Protein AF-A0A963M3K8-F1 (afdb_monomer)

Sequence (83 aa):
LSGPAISIRRAAQGLADRLGVPARFTGQEAATAWLIDCSRAFALFGQPQVSLDRMLDWTADWVRRGQPSLNKPTHFEARDGKY

Foldseek 3Di:
DDADDDDPVVLQCLLCVLQVHDRDDDDDDDPDDDYDPCVVVCVVPNHDPADSNNVSNVVSVCVVVVHDDPPDDPCRPDDPPDD

Secondary structure (DSSP, 8-state):
--SS---HHHHHHHHHHHHTS-----S---S-------HHHHHHH-S-SS-HHHHHHHHHHHHHTT---------TT--S---

Solvent-accessible surface area (backbone atoms only — not comparable to full-atom values): 5710 Å² total; per-residue (Å²): 105,82,58,80,94,74,58,66,67,60,54,47,42,56,35,19,64,65,64,76,45,86,68,84,86,80,89,76,87,70,98,71,80,86,76,44,91,40,66,69,55,34,73,75,72,45,73,84,89,72,51,70,70,57,54,37,52,52,52,36,51,43,56,74,69,68,52,91,73,87,85,66,88,80,72,80,85,69,83,83,85,80,130

pLDDT: mean 91.52, std 8.56, range [59.75, 98.69]

Radius of gyration: 14.97 Å; Cα contacts (8 Å, |Δi|>4): 40; chains: 1; bounding box: 32×31×35 Å

Structure (mmCIF, N/CA/C/O backbone):
data_AF-A0A963M3K8-F1
#
_entry.id   AF-A0A963M3K8-F1
#
loop_
_atom_site.group_PDB
_atom_site.id
_atom_site.type_symbol
_atom_site.label_atom_id
_atom_site.label_alt_id
_atom_site.label_comp_id
_atom_site.label_asym_id
_atom_site.label_entity_id
_atom_s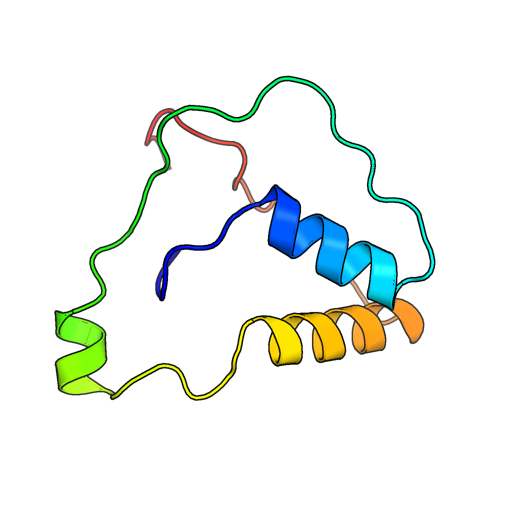ite.label_seq_id
_atom_site.pdbx_PDB_ins_code
_atom_site.Cartn_x
_atom_site.Cartn_y
_atom_site.Cartn_z
_atom_site.occupancy
_atom_site.B_iso_or_equiv
_atom_site.auth_seq_id
_atom_site.auth_comp_id
_atom_site.auth_asym_id
_atom_site.auth_atom_id
_atom_site.pdbx_PDB_model_num
ATOM 1 N N . LEU A 1 1 ? 6.461 5.992 -5.047 1.00 62.69 1 LEU A N 1
ATOM 2 C CA . LEU A 1 1 ? 6.034 4.611 -4.725 1.00 62.69 1 LEU A CA 1
ATOM 3 C C . LEU A 1 1 ? 6.598 3.684 -5.799 1.00 62.69 1 LEU A C 1
ATOM 5 O O . LEU A 1 1 ? 6.376 3.978 -6.967 1.00 62.69 1 LEU A O 1
ATOM 9 N N . SER A 1 2 ? 7.363 2.650 -5.443 1.00 82.94 2 SER A N 1
ATOM 10 C CA . SER A 1 2 ? 7.799 1.605 -6.383 1.00 82.94 2 SER A CA 1
ATOM 11 C C . SER A 1 2 ? 6.837 0.414 -6.329 1.00 82.94 2 SER A C 1
ATOM 13 O O . SER A 1 2 ? 6.238 0.146 -5.290 1.00 82.94 2 SER A O 1
ATOM 15 N N . GLY A 1 3 ? 6.671 -0.291 -7.447 1.00 89.12 3 GLY A N 1
ATOM 16 C CA . GLY A 1 3 ? 5.746 -1.413 -7.586 1.00 89.12 3 GLY A CA 1
ATOM 17 C C . GLY A 1 3 ? 4.572 -1.121 -8.530 1.00 89.12 3 GLY A C 1
ATOM 18 O O . GLY A 1 3 ? 4.597 -0.134 -9.267 1.00 89.12 3 GLY A O 1
ATOM 19 N N . PRO A 1 4 ? 3.550 -1.995 -8.543 1.00 90.00 4 PRO A N 1
ATOM 20 C CA . PRO A 1 4 ? 2.338 -1.798 -9.331 1.00 90.00 4 PRO A CA 1
ATOM 21 C C . PRO A 1 4 ? 1.598 -0.514 -8.939 1.00 90.00 4 PRO A C 1
ATOM 23 O O . PRO A 1 4 ? 1.672 -0.064 -7.795 1.00 90.00 4 PRO A O 1
ATOM 26 N N . ALA A 1 5 ? 0.831 0.052 -9.871 1.00 91.81 5 ALA A N 1
ATOM 27 C CA . ALA A 1 5 ? -0.046 1.178 -9.569 1.00 91.81 5 ALA A CA 1
ATOM 28 C C . ALA A 1 5 ? -1.146 0.759 -8.575 1.00 91.81 5 ALA A C 1
ATOM 30 O O . ALA A 1 5 ? -1.816 -0.258 -8.765 1.00 91.81 5 ALA A O 1
ATOM 31 N N . ILE A 1 6 ? -1.342 1.554 -7.519 1.00 92.12 6 ILE A N 1
ATOM 32 C CA . ILE A 1 6 ? -2.312 1.282 -6.449 1.00 92.12 6 ILE A CA 1
ATOM 33 C C . ILE A 1 6 ? -3.253 2.481 -6.293 1.00 92.12 6 ILE A C 1
ATOM 35 O O . ILE A 1 6 ? -2.810 3.622 -6.189 1.00 92.12 6 ILE A O 1
ATOM 39 N N . SER A 1 7 ? -4.561 2.213 -6.230 1.00 92.75 7 SER A N 1
ATOM 40 C CA . SER A 1 7 ? -5.569 3.216 -5.863 1.00 92.75 7 SER A CA 1
ATOM 41 C C . SER A 1 7 ? -5.544 3.473 -4.355 1.00 92.75 7 SER A C 1
ATOM 43 O O . SER A 1 7 ? -5.684 2.538 -3.561 1.00 92.75 7 SER A O 1
ATOM 45 N N . ILE A 1 8 ? -5.439 4.749 -3.964 1.00 92.44 8 ILE A N 1
ATOM 46 C CA . ILE A 1 8 ? -5.494 5.178 -2.557 1.00 92.44 8 ILE A CA 1
ATOM 47 C C . ILE A 1 8 ? -6.824 4.766 -1.925 1.00 92.44 8 ILE A C 1
ATOM 49 O O . ILE A 1 8 ? -6.824 4.175 -0.848 1.00 92.44 8 ILE A O 1
ATOM 53 N N . ARG A 1 9 ? -7.957 5.012 -2.600 1.00 94.88 9 ARG A N 1
ATOM 54 C CA . ARG A 1 9 ? -9.278 4.628 -2.084 1.00 94.88 9 ARG A CA 1
ATOM 55 C C . ARG A 1 9 ? -9.376 3.131 -1.850 1.00 94.88 9 ARG A C 1
ATOM 57 O O . ARG A 1 9 ? -9.829 2.726 -0.786 1.00 94.88 9 ARG A O 1
ATOM 64 N N . ARG A 1 10 ? -8.926 2.314 -2.808 1.00 95.50 10 ARG A N 1
ATOM 65 C CA . ARG A 1 10 ? -8.958 0.853 -2.661 1.00 95.50 10 ARG A CA 1
ATOM 66 C C . ARG A 1 10 ? -8.092 0.386 -1.491 1.00 95.50 10 ARG A C 1
ATOM 68 O O . ARG A 1 10 ? -8.544 -0.445 -0.713 1.00 95.50 10 ARG A O 1
ATOM 75 N N . ALA A 1 11 ? -6.876 0.914 -1.354 1.00 96.25 11 ALA A N 1
ATOM 76 C CA . ALA A 1 11 ? -5.983 0.549 -0.256 1.00 96.25 11 ALA A CA 1
ATOM 77 C C . ALA A 1 11 ? -6.549 0.975 1.110 1.00 96.25 11 ALA A C 1
ATOM 79 O O . ALA A 1 11 ? -6.578 0.173 2.041 1.00 96.25 11 ALA A O 1
ATOM 80 N N . ALA A 1 12 ? -7.054 2.207 1.214 1.00 96.44 12 ALA A N 1
ATOM 81 C CA . ALA A 1 12 ? -7.648 2.735 2.438 1.00 96.44 12 ALA A CA 1
ATOM 82 C C . ALA A 1 12 ? -8.920 1.974 2.836 1.00 96.44 12 ALA A C 1
ATOM 84 O O . ALA A 1 12 ? -9.062 1.613 4.000 1.00 96.44 12 ALA A O 1
ATOM 85 N N . GLN A 1 13 ? -9.805 1.672 1.880 1.00 97.81 13 GLN A N 1
ATOM 86 C CA . GLN A 1 13 ? -10.991 0.854 2.135 1.00 97.81 13 GLN A CA 1
ATOM 87 C C . GLN A 1 13 ? -10.595 -0.557 2.583 1.00 97.81 13 GLN A C 1
ATOM 89 O O . GL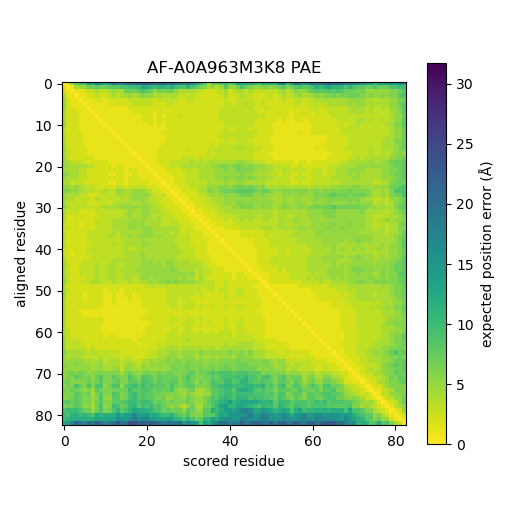N A 1 13 ? -11.067 -1.027 3.610 1.00 97.81 13 GLN A O 1
ATOM 94 N N . GLY A 1 14 ? -9.651 -1.194 1.882 1.00 98.31 14 GLY A N 1
ATOM 95 C CA . GLY A 1 14 ? -9.183 -2.532 2.237 1.00 98.31 14 GLY A CA 1
ATOM 96 C C . GLY A 1 14 ? -8.540 -2.608 3.626 1.00 98.31 14 GLY A C 1
ATOM 97 O O . GLY A 1 14 ? -8.679 -3.630 4.300 1.00 98.31 14 GLY A O 1
ATOM 98 N N . LEU A 1 15 ? -7.857 -1.548 4.074 1.00 98.31 15 LEU A N 1
ATOM 99 C CA . LEU A 1 15 ? -7.343 -1.454 5.443 1.00 98.31 15 LEU A CA 1
ATOM 100 C C . LEU A 1 15 ? -8.468 -1.230 6.460 1.00 98.31 15 LEU A C 1
ATOM 102 O O . LEU A 1 15 ? -8.477 -1.859 7.513 1.00 98.31 15 LEU A O 1
ATOM 106 N N . ALA A 1 16 ? -9.412 -0.347 6.146 1.00 98.19 16 ALA A N 1
ATOM 107 C CA . ALA A 1 16 ? -10.546 -0.010 6.998 1.00 98.19 16 ALA A CA 1
ATOM 108 C C . ALA A 1 16 ? -11.441 -1.231 7.272 1.00 98.19 16 ALA A C 1
ATOM 110 O O . ALA A 1 16 ? -11.740 -1.524 8.432 1.00 98.19 16 ALA A O 1
ATOM 111 N N . ASP A 1 17 ? -11.742 -2.016 6.234 1.00 98.25 17 ASP A N 1
ATOM 112 C CA . ASP A 1 17 ? -12.480 -3.278 6.339 1.00 98.25 17 ASP A CA 1
ATOM 113 C C . ASP A 1 17 ? -11.767 -4.248 7.292 1.00 98.25 17 ASP A C 1
ATOM 115 O O . ASP A 1 17 ? -12.3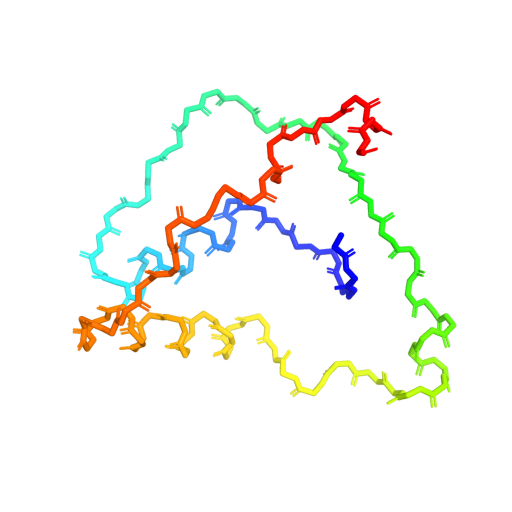70 -4.825 8.198 1.00 98.25 17 ASP A O 1
ATOM 119 N N . ARG A 1 18 ? -10.440 -4.362 7.154 1.00 98.38 18 ARG A N 1
ATOM 120 C CA . ARG A 1 18 ? -9.602 -5.171 8.047 1.00 98.38 18 ARG A CA 1
ATOM 121 C C . ARG A 1 18 ? -9.488 -4.607 9.448 1.00 98.38 18 ARG A C 1
ATOM 123 O O . ARG A 1 18 ? -9.116 -5.358 10.327 1.00 98.38 18 ARG A O 1
ATOM 130 N N . LEU A 1 19 ? -9.756 -3.333 9.691 1.00 98.00 19 LEU A N 1
ATOM 131 C CA . LEU A 1 19 ? -9.736 -2.748 11.032 1.00 98.00 19 LEU A CA 1
ATOM 132 C C . LEU A 1 19 ? -11.131 -2.706 11.669 1.00 98.00 19 LEU A C 1
ATOM 134 O O . LEU A 1 19 ? -11.234 -2.450 12.865 1.00 98.00 19 LEU A O 1
ATOM 138 N N . GLY A 1 20 ? -12.191 -3.011 10.912 1.00 97.75 20 GLY A N 1
ATOM 139 C CA . GLY A 1 20 ? -13.572 -2.919 11.385 1.00 97.75 20 GLY A CA 1
ATOM 140 C C . GLY A 1 20 ? -14.023 -1.476 11.626 1.00 97.75 20 GLY A C 1
ATOM 141 O O . GLY A 1 20 ? -14.893 -1.235 12.459 1.00 97.75 20 GLY A O 1
ATOM 142 N N . VAL A 1 21 ? -13.417 -0.512 10.927 1.00 97.00 21 VAL A N 1
ATOM 143 C CA . VAL A 1 21 ? -13.741 0.917 11.030 1.00 97.00 21 VAL A CA 1
ATOM 144 C C . VAL A 1 21 ? -14.087 1.467 9.649 1.00 97.00 21 VAL A C 1
ATOM 146 O O . VAL A 1 21 ? -13.544 0.989 8.659 1.00 97.00 21 VAL A O 1
ATOM 149 N N . PRO A 1 22 ? -14.973 2.468 9.528 1.00 96.69 22 PRO A N 1
ATOM 150 C CA . PRO A 1 22 ? -15.307 3.035 8.226 1.00 96.69 22 PRO A CA 1
ATOM 151 C C . PRO A 1 22 ? -14.180 3.934 7.698 1.00 96.69 22 PRO A C 1
ATOM 153 O O . PRO A 1 22 ? -13.732 4.851 8.391 1.00 96.69 22 PRO A O 1
ATOM 156 N N . ALA A 1 23 ? -13.777 3.735 6.440 1.00 96.75 23 ALA A N 1
ATOM 157 C CA . ALA A 1 23 ? -12.922 4.685 5.733 1.00 96.75 23 ALA A CA 1
ATOM 158 C C . ALA A 1 23 ? -13.701 5.978 5.443 1.00 96.75 23 ALA A C 1
ATOM 160 O O . ALA A 1 23 ? -14.804 5.945 4.894 1.00 96.75 23 ALA A O 1
ATOM 161 N N . ARG A 1 24 ? -13.124 7.132 5.789 1.00 96.06 24 ARG A N 1
ATOM 162 C CA . ARG A 1 24 ? -13.699 8.452 5.496 1.00 96.06 24 ARG A CA 1
ATOM 163 C C . ARG A 1 24 ? -12.788 9.188 4.528 1.00 96.06 24 ARG A C 1
ATOM 165 O O . ARG A 1 24 ? -11.607 9.366 4.807 1.00 96.06 24 ARG A O 1
ATOM 172 N N . PHE A 1 25 ? -13.352 9.625 3.410 1.00 94.56 25 PHE A N 1
ATOM 173 C CA . PHE A 1 25 ? -12.638 10.364 2.375 1.00 94.56 25 PHE A CA 1
ATOM 174 C C . PHE A 1 25 ? -13.201 11.776 2.275 1.00 94.56 25 PHE A C 1
ATOM 176 O O . PHE A 1 25 ? -14.415 11.967 2.341 1.00 94.56 25 PHE A O 1
ATOM 183 N N . THR A 1 26 ? -12.324 12.752 2.080 1.00 94.62 26 THR A N 1
ATOM 184 C CA . THR A 1 26 ? -12.680 14.143 1.790 1.00 94.62 26 THR A CA 1
ATOM 18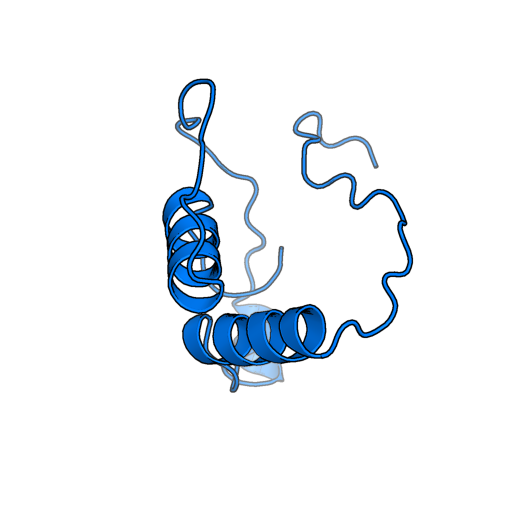5 C C . THR A 1 26 ? -12.031 14.568 0.473 1.00 94.62 26 THR A C 1
ATOM 187 O O . THR A 1 26 ? -11.004 14.021 0.072 1.00 94.62 26 THR A O 1
ATOM 190 N N . GLY A 1 27 ? -12.648 15.528 -0.222 1.00 91.19 27 GLY A N 1
ATOM 191 C CA . GLY A 1 27 ? -12.191 15.977 -1.540 1.00 91.19 27 GLY A CA 1
ATOM 192 C C . GLY A 1 27 ? -12.531 15.010 -2.680 1.00 91.19 27 GLY A C 1
ATOM 193 O O . GLY A 1 27 ? -13.387 14.133 -2.548 1.00 91.19 27 GLY A O 1
ATOM 194 N N . GLN A 1 28 ? -11.872 15.207 -3.823 1.00 91.19 28 GLN A N 1
ATOM 195 C CA . GLN A 1 28 ? -12.037 14.401 -5.035 1.00 91.19 28 GLN A CA 1
ATOM 196 C C . GLN A 1 28 ? -10.695 13.791 -5.441 1.00 91.19 28 GLN A C 1
ATOM 198 O O . GLN A 1 28 ? -9.643 14.406 -5.265 1.00 91.19 28 GLN A O 1
ATOM 203 N N . GLU A 1 29 ? -10.729 12.573 -5.980 1.00 91.62 29 GLU A N 1
ATOM 204 C CA . GLU A 1 29 ? -9.527 11.931 -6.509 1.00 91.62 29 GLU A CA 1
ATOM 205 C C . GLU A 1 29 ? -8.981 12.711 -7.704 1.00 91.62 29 GLU A C 1
ATOM 207 O O . GLU A 1 29 ? -9.723 13.102 -8.604 1.00 91.62 29 GLU A O 1
ATOM 212 N N . ALA A 1 30 ? -7.667 12.933 -7.715 1.00 90.69 30 ALA A N 1
ATOM 213 C CA . ALA A 1 30 ? -7.006 13.575 -8.840 1.00 90.69 30 ALA A CA 1
ATOM 214 C C . ALA A 1 30 ? -6.938 12.626 -10.045 1.00 90.69 30 ALA A C 1
ATOM 216 O O . ALA A 1 30 ? -6.715 11.427 -9.888 1.00 90.69 30 ALA A O 1
ATOM 217 N N . ALA A 1 31 ? -7.026 13.184 -11.254 1.00 91.56 31 ALA A N 1
ATOM 218 C CA . ALA A 1 31 ? -6.938 12.415 -12.498 1.00 91.56 31 ALA A CA 1
ATOM 219 C C . ALA A 1 31 ? -5.554 11.778 -12.743 1.00 91.56 31 ALA A C 1
ATOM 221 O O . ALA A 1 31 ? -5.427 10.864 -13.552 1.00 91.56 31 ALA A O 1
ATOM 222 N N . THR A 1 32 ? -4.509 12.265 -12.068 1.00 90.06 32 THR A N 1
ATOM 223 C CA . THR A 1 32 ? -3.125 11.809 -12.247 1.00 90.06 32 THR A CA 1
ATOM 224 C C . THR A 1 32 ? -2.463 11.455 -10.921 1.00 90.06 32 THR A C 1
ATOM 226 O O . THR A 1 32 ? -2.806 11.985 -9.856 1.00 90.06 32 THR A O 1
ATOM 229 N N . ALA A 1 33 ? -1.459 10.584 -10.996 1.00 88.25 33 ALA A N 1
ATOM 230 C CA . ALA A 1 33 ? -0.607 10.194 -9.882 1.00 88.25 33 ALA A CA 1
ATOM 231 C C . ALA A 1 33 ? 0.858 10.138 -10.330 1.00 88.25 33 ALA A C 1
ATOM 233 O O . ALA A 1 33 ? 1.149 9.913 -11.503 1.00 88.25 33 ALA A O 1
ATOM 234 N N . TRP A 1 34 ? 1.772 10.322 -9.380 1.00 86.69 34 TRP A N 1
ATOM 235 C CA . TRP A 1 34 ? 3.202 10.148 -9.606 1.00 86.69 34 TRP A CA 1
ATOM 236 C C . TRP A 1 34 ? 3.547 8.669 -9.425 1.00 86.69 34 TRP A C 1
ATOM 238 O O . TRP A 1 34 ? 3.441 8.127 -8.322 1.00 86.69 34 TRP A O 1
ATOM 248 N N . LEU A 1 35 ? 3.932 8.011 -10.517 1.00 88.62 35 LEU A N 1
ATOM 249 C CA . LEU A 1 35 ? 4.282 6.593 -10.551 1.00 88.62 35 LEU A CA 1
ATOM 250 C C . LEU A 1 35 ? 5.755 6.434 -10.922 1.00 88.62 35 LEU A C 1
ATOM 252 O O . LEU A 1 35 ? 6.293 7.219 -11.699 1.00 88.62 35 LEU A O 1
ATOM 256 N N . ILE A 1 36 ? 6.400 5.409 -10.368 1.00 89.12 36 ILE A N 1
ATOM 257 C CA . ILE A 1 36 ? 7.766 5.035 -10.736 1.00 89.12 36 ILE A CA 1
ATOM 258 C C . ILE A 1 36 ? 7.676 3.874 -11.722 1.00 89.12 36 ILE A C 1
ATOM 260 O O . ILE A 1 36 ? 7.073 2.847 -11.404 1.00 89.12 36 ILE A O 1
ATOM 264 N N . ASP A 1 37 ? 8.304 4.008 -12.890 1.00 92.94 37 ASP A N 1
ATOM 265 C CA . ASP A 1 37 ? 8.514 2.863 -13.775 1.00 92.94 37 ASP A CA 1
ATOM 266 C C . ASP A 1 37 ? 9.476 1.872 -13.103 1.00 92.94 37 ASP A C 1
ATOM 268 O O . ASP A 1 37 ? 10.655 2.154 -12.885 1.00 92.94 37 ASP A O 1
ATOM 272 N N . CYS A 1 38 ? 8.942 0.705 -12.747 1.00 94.94 38 CYS A N 1
ATOM 273 C CA . CYS A 1 38 ? 9.671 -0.349 -12.049 1.00 94.94 38 CYS A CA 1
ATOM 274 C C . CYS A 1 38 ? 10.086 -1.507 -12.967 1.00 94.94 38 CYS A C 1
ATOM 276 O O . CYS A 1 38 ? 10.588 -2.512 -12.470 1.00 94.94 38 CYS A O 1
ATOM 278 N N . SER A 1 39 ? 9.922 -1.381 -14.289 1.00 94.38 39 SER A N 1
ATOM 279 C CA . SER A 1 39 ? 10.242 -2.434 -15.265 1.00 94.38 39 SER A CA 1
ATOM 280 C C . SER A 1 39 ? 11.668 -2.973 -15.110 1.00 94.38 39 SER A C 1
ATOM 282 O O . SER A 1 39 ? 11.872 -4.185 -15.035 1.00 94.38 39 SER A O 1
ATOM 284 N N . ARG A 1 40 ? 12.658 -2.082 -14.963 1.00 96.12 40 ARG A N 1
ATOM 285 C CA . ARG A 1 40 ? 14.062 -2.468 -14.758 1.00 96.12 40 ARG A CA 1
ATOM 286 C C . ARG A 1 40 ? 14.289 -3.190 -13.431 1.00 96.12 40 ARG A C 1
ATOM 288 O O . ARG A 1 40 ? 15.053 -4.149 -13.389 1.00 96.12 40 ARG A O 1
ATOM 295 N N . ALA A 1 41 ? 13.629 -2.753 -12.359 1.00 95.19 41 ALA A N 1
ATOM 296 C CA . ALA A 1 41 ? 13.716 -3.429 -11.067 1.00 95.19 41 ALA A CA 1
ATOM 297 C C . ALA A 1 41 ? 13.111 -4.837 -11.148 1.00 95.19 41 ALA A C 1
ATOM 299 O O . ALA A 1 41 ? 13.716 -5.786 -10.660 1.00 95.19 41 ALA A O 1
ATOM 300 N N . PHE A 1 42 ? 11.977 -4.993 -11.835 1.00 95.06 42 PHE A N 1
ATOM 301 C CA . PHE A 1 42 ? 11.351 -6.299 -12.033 1.00 95.06 42 PHE A CA 1
ATOM 302 C C . PHE A 1 42 ? 12.195 -7.239 -12.896 1.00 95.06 42 PHE A C 1
ATOM 304 O O . PHE A 1 42 ? 12.241 -8.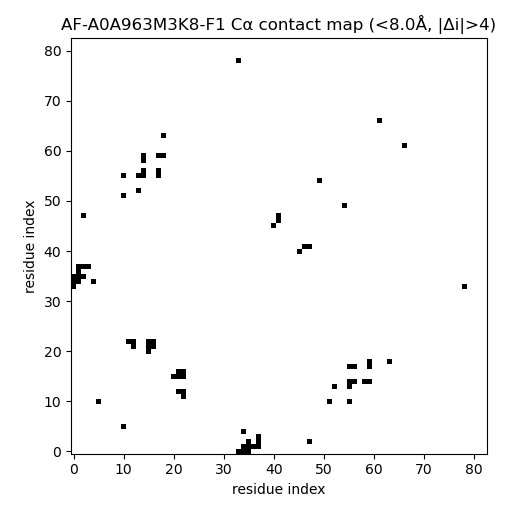433 -12.620 1.00 95.06 42 PHE A O 1
ATOM 311 N N . ALA A 1 43 ? 12.892 -6.718 -13.909 1.00 96.75 43 ALA A N 1
ATOM 312 C CA . ALA A 1 43 ? 13.809 -7.513 -14.723 1.00 96.75 43 ALA A CA 1
ATOM 313 C C . ALA A 1 43 ? 15.018 -8.021 -13.918 1.00 96.75 43 ALA A C 1
ATOM 315 O O . ALA A 1 43 ? 15.473 -9.139 -14.135 1.00 96.75 43 ALA A O 1
ATOM 316 N N . LEU A 1 44 ? 15.534 -7.207 -12.991 1.00 97.50 44 LEU A N 1
ATOM 317 C CA . LEU A 1 44 ? 16.706 -7.549 -12.180 1.00 97.50 44 LEU A CA 1
ATOM 318 C C . LEU A 1 44 ? 16.372 -8.438 -10.978 1.00 97.50 44 LEU A C 1
ATOM 320 O O . LEU A 1 44 ? 17.157 -9.317 -10.635 1.00 97.50 44 LEU A O 1
ATOM 324 N N . PHE A 1 45 ? 15.236 -8.192 -10.324 1.00 95.31 45 PHE A N 1
ATOM 325 C CA . PHE A 1 45 ? 14.920 -8.765 -9.011 1.00 95.31 45 PHE A CA 1
ATOM 326 C C . PHE A 1 45 ? 13.640 -9.610 -8.995 1.00 95.31 45 PHE A C 1
ATOM 328 O O . PHE A 1 45 ? 13.307 -10.199 -7.969 1.00 95.31 45 PHE A O 1
ATOM 335 N N . GLY A 1 46 ? 12.927 -9.694 -10.120 1.00 94.94 46 GLY A N 1
ATOM 336 C CA . GLY A 1 46 ? 11.644 -10.379 -10.222 1.00 94.94 46 GLY A CA 1
ATOM 337 C C . GLY A 1 46 ? 10.451 -9.514 -9.805 1.00 94.94 46 GLY A C 1
ATOM 338 O O . GLY A 1 46 ? 10.571 -8.351 -9.416 1.00 94.94 46 GLY A O 1
ATOM 339 N N . GLN A 1 47 ? 9.258 -10.095 -9.925 1.00 93.31 47 GLN A N 1
ATOM 340 C CA . GLN A 1 47 ? 8.012 -9.446 -9.516 1.00 93.31 47 GLN A CA 1
ATOM 341 C C . GLN A 1 47 ? 7.909 -9.355 -7.983 1.00 93.31 47 GLN A C 1
ATOM 343 O O . GLN A 1 47 ? 8.450 -10.216 -7.283 1.00 93.31 47 GLN A O 1
ATOM 348 N N . PRO A 1 48 ? 7.177 -8.364 -7.437 1.00 92.75 48 PRO A N 1
ATOM 349 C CA . PRO A 1 48 ? 6.898 -8.303 -6.007 1.00 92.75 48 PRO A CA 1
ATOM 350 C C . PRO A 1 48 ? 6.245 -9.598 -5.509 1.00 92.75 48 PRO A C 1
ATOM 352 O O . PRO A 1 48 ? 5.227 -10.036 -6.041 1.00 92.75 48 PRO A O 1
ATOM 355 N N . GLN A 1 49 ? 6.819 -10.197 -4.466 1.00 94.81 49 GLN A N 1
ATOM 356 C CA . GLN A 1 49 ? 6.327 -11.461 -3.903 1.00 94.81 49 GLN A CA 1
ATOM 357 C C . GLN A 1 49 ? 5.190 -11.270 -2.890 1.00 94.81 49 GLN A C 1
ATOM 359 O O . GLN A 1 49 ? 4.468 -12.214 -2.576 1.00 94.81 49 GLN A O 1
ATOM 364 N N . VAL A 1 50 ? 5.022 -10.052 -2.367 1.00 95.44 50 VAL A N 1
ATOM 365 C CA . VAL A 1 50 ? 3.979 -9.708 -1.395 1.00 95.44 50 VAL A CA 1
ATOM 366 C C . VAL A 1 50 ? 2.912 -8.872 -2.094 1.00 95.44 50 VAL A C 1
ATOM 368 O O . VAL A 1 50 ? 3.198 -7.798 -2.621 1.00 95.44 50 VAL A O 1
ATOM 371 N N . SER A 1 51 ? 1.673 -9.368 -2.103 1.00 94.44 51 SER A N 1
ATOM 372 C CA . SER A 1 51 ? 0.532 -8.650 -2.673 1.00 94.44 51 SER A CA 1
ATOM 373 C C . SER A 1 51 ? 0.079 -7.498 -1.775 1.00 94.44 51 SER A C 1
ATOM 375 O O . SER A 1 51 ? 0.319 -7.500 -0.565 1.00 94.44 51 SER A O 1
ATOM 377 N N . LEU A 1 52 ? -0.656 -6.540 -2.352 1.00 94.69 52 LEU A N 1
ATOM 378 C CA . LEU A 1 52 ? -1.285 -5.467 -1.580 1.00 94.69 52 LEU A CA 1
ATOM 379 C C . LEU A 1 52 ? -2.167 -6.019 -0.456 1.00 94.69 52 LEU A C 1
ATOM 381 O O . LEU A 1 52 ? -2.029 -5.582 0.679 1.00 94.69 52 LEU A O 1
ATOM 385 N N . ASP A 1 53 ? -3.011 -7.012 -0.737 1.00 97.19 53 ASP A N 1
ATOM 386 C CA . ASP A 1 53 ? -3.888 -7.602 0.278 1.00 97.19 53 ASP A CA 1
ATOM 387 C C . ASP A 1 53 ? -3.108 -8.167 1.468 1.00 97.19 53 ASP A C 1
ATOM 389 O O . ASP A 1 53 ? -3.477 -7.912 2.613 1.00 97.19 53 ASP A O 1
ATOM 393 N N . ARG A 1 54 ? -1.980 -8.846 1.213 1.00 98.06 54 ARG A N 1
ATOM 394 C CA . ARG A 1 54 ? -1.126 -9.371 2.282 1.00 98.06 54 ARG A CA 1
ATOM 395 C C . ARG A 1 54 ? -0.466 -8.255 3.093 1.00 98.06 54 ARG A C 1
ATOM 397 O O . ARG A 1 54 ? -0.396 -8.359 4.314 1.00 98.06 54 ARG A O 1
ATOM 404 N N . MET A 1 55 ? -0.008 -7.182 2.442 1.00 96.94 55 MET A N 1
ATOM 405 C CA . MET A 1 55 ? 0.523 -6.010 3.152 1.00 96.94 55 MET A CA 1
ATOM 406 C C . MET A 1 55 ? -0.540 -5.358 4.045 1.00 96.94 55 MET A C 1
ATOM 408 O O . MET A 1 55 ? -0.234 -4.946 5.165 1.00 96.94 55 MET A O 1
ATOM 412 N N . LEU A 1 56 ? -1.789 -5.282 3.572 1.00 98.12 56 LEU A N 1
ATOM 413 C CA . LEU A 1 56 ? -2.910 -4.753 4.347 1.00 98.12 56 LEU A CA 1
ATOM 414 C C . LEU A 1 56 ? -3.247 -5.656 5.542 1.00 98.12 56 LEU A C 1
ATOM 416 O O . LEU A 1 56 ? -3.476 -5.131 6.630 1.00 98.12 56 LEU A O 1
ATOM 420 N N . ASP A 1 57 ? -3.223 -6.985 5.374 1.00 98.69 57 ASP A N 1
ATOM 421 C CA . ASP A 1 57 ? -3.415 -7.946 6.473 1.00 98.69 57 ASP A CA 1
ATOM 422 C C . ASP A 1 57 ? -2.383 -7.726 7.588 1.00 98.69 57 ASP A C 1
ATOM 424 O O . ASP A 1 57 ? -2.741 -7.581 8.757 1.00 98.69 57 ASP A O 1
ATOM 428 N N . TRP A 1 58 ? -1.099 -7.654 7.224 1.00 98.50 58 TRP A N 1
ATOM 429 C CA . TRP A 1 58 ? -0.005 -7.455 8.178 1.00 98.50 58 TRP A CA 1
ATOM 430 C C . TRP A 1 58 ? -0.064 -6.096 8.867 1.00 98.50 58 TRP A C 1
ATOM 432 O O . TRP A 1 58 ? 0.150 -6.003 10.074 1.00 98.50 58 TRP A O 1
ATOM 442 N N . THR A 1 59 ? -0.397 -5.045 8.118 1.00 97.31 59 THR A N 1
ATOM 443 C CA . THR A 1 59 ? -0.536 -3.695 8.675 1.00 97.31 59 THR A CA 1
ATOM 444 C C . THR A 1 59 ? -1.688 -3.638 9.677 1.00 97.31 59 THR A C 1
ATOM 446 O O . THR A 1 59 ? -1.531 -3.094 10.769 1.00 97.31 59 THR A O 1
ATOM 449 N N . ALA A 1 60 ? -2.836 -4.235 9.344 1.00 98.19 60 ALA A N 1
ATOM 450 C CA . ALA A 1 60 ? -3.983 -4.297 10.244 1.00 98.19 60 ALA A CA 1
ATOM 451 C C . ALA A 1 60 ? -3.674 -5.095 11.521 1.00 98.19 60 ALA A C 1
ATOM 453 O O . ALA A 1 60 ? -4.052 -4.664 12.608 1.00 98.19 60 ALA A O 1
ATOM 454 N N . ASP A 1 61 ? -2.975 -6.229 11.408 1.00 98.44 61 ASP A N 1
ATOM 455 C CA . ASP A 1 61 ? -2.538 -7.028 12.560 1.00 98.44 61 ASP A CA 1
ATOM 456 C C . ASP A 1 61 ? -1.589 -6.241 13.480 1.00 98.44 61 ASP A C 1
ATOM 458 O O . ASP A 1 61 ? -1.816 -6.191 14.689 1.00 98.44 61 ASP A O 1
ATOM 462 N N . TRP A 1 62 ? -0.595 -5.545 12.917 1.00 98.25 62 TRP A N 1
ATOM 463 C CA . TRP A 1 62 ? 0.329 -4.692 13.677 1.00 98.25 62 TRP A CA 1
ATOM 464 C C . TRP A 1 62 ? -0.412 -3.627 14.494 1.00 98.25 62 TRP A C 1
ATOM 466 O O . TRP A 1 62 ? -0.198 -3.490 15.702 1.00 98.25 62 TRP A O 1
ATOM 476 N N . VAL A 1 63 ? -1.337 -2.910 13.846 1.00 96.38 63 VAL A N 1
ATOM 477 C CA . VAL A 1 63 ? -2.153 -1.866 14.483 1.00 96.38 63 VAL A CA 1
ATOM 478 C C . VAL A 1 63 ? -3.071 -2.454 15.555 1.00 96.38 63 VAL A C 1
ATOM 480 O O . VAL A 1 63 ? -3.137 -1.922 16.661 1.00 96.38 63 VAL A O 1
ATOM 483 N N . ARG A 1 64 ? -3.748 -3.574 15.275 1.00 96.56 64 ARG A N 1
ATOM 484 C CA . ARG A 1 6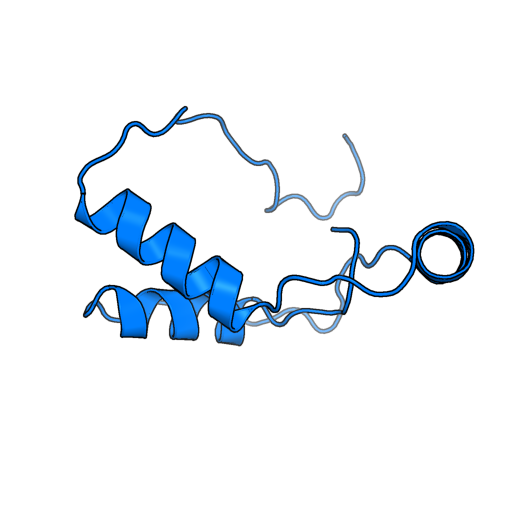4 ? -4.641 -4.250 16.236 1.00 96.56 64 ARG A CA 1
ATOM 485 C C . ARG A 1 64 ? -3.924 -4.703 17.499 1.00 96.56 64 ARG A C 1
ATOM 487 O O . ARG A 1 64 ? -4.517 -4.695 18.572 1.00 96.56 64 ARG A O 1
ATOM 494 N N . ARG A 1 65 ? -2.651 -5.076 17.383 1.00 97.88 65 ARG A N 1
ATOM 495 C CA . ARG A 1 65 ? -1.802 -5.454 18.519 1.00 97.88 65 ARG A CA 1
ATOM 496 C C . ARG A 1 65 ? -1.256 -4.257 19.300 1.00 97.88 65 ARG A C 1
ATOM 498 O O . ARG A 1 65 ? -0.447 -4.466 20.200 1.00 97.88 65 ARG A O 1
ATOM 505 N N . GLY A 1 66 ? -1.641 -3.028 18.950 1.00 96.25 66 GLY A N 1
ATOM 506 C CA . GLY A 1 66 ? -1.171 -1.812 19.616 1.00 96.25 66 GLY A CA 1
ATOM 507 C C . GLY A 1 66 ? 0.340 -1.612 19.500 1.00 96.25 66 GLY A C 1
ATOM 508 O O . GLY A 1 66 ? 0.953 -1.042 20.400 1.00 96.25 66 GLY A O 1
ATOM 509 N N . GLN A 1 67 ? 0.958 -2.130 18.435 1.00 97.81 67 GLN A N 1
ATOM 510 C CA . GLN A 1 67 ? 2.402 -2.036 18.263 1.00 97.81 67 GLN A CA 1
ATOM 511 C C . GLN A 1 67 ? 2.843 -0.583 17.999 1.00 97.81 67 GLN A C 1
ATOM 513 O O . GLN A 1 67 ? 2.060 0.214 17.471 1.00 97.81 67 GLN A O 1
ATOM 518 N N . PRO A 1 68 ? 4.094 -0.217 18.334 1.00 95.56 68 PRO A N 1
ATOM 519 C CA . PRO A 1 68 ? 4.562 1.159 18.213 1.00 95.56 68 PRO A CA 1
ATOM 520 C C . PRO A 1 68 ? 4.468 1.719 16.787 1.00 95.56 68 PRO A C 1
ATOM 522 O O . PRO A 1 68 ? 4.754 1.036 15.800 1.00 95.56 68 PRO A O 1
ATOM 525 N N . SER A 1 69 ? 4.134 3.007 16.706 1.00 92.25 69 SER A N 1
ATOM 526 C CA . SER A 1 69 ? 4.271 3.836 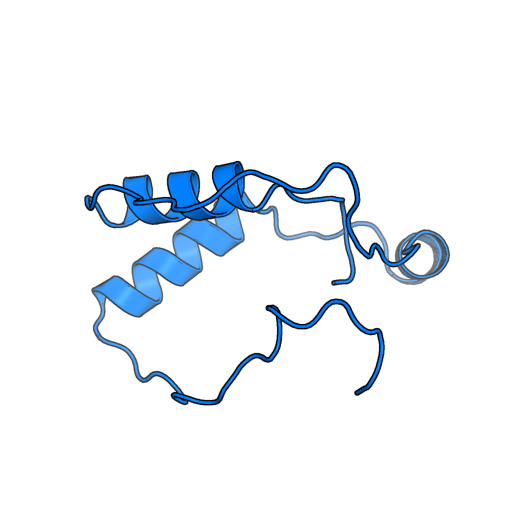15.508 1.00 92.25 69 SER A CA 1
ATOM 527 C C . SER A 1 69 ? 5.461 4.772 15.690 1.00 92.25 69 SER A C 1
ATOM 529 O O . SER A 1 69 ? 5.657 5.337 16.765 1.00 92.25 69 SER A O 1
ATOM 531 N N . LEU A 1 70 ? 6.236 4.987 14.624 1.00 91.19 70 LEU A N 1
ATOM 532 C CA . LEU A 1 70 ? 7.310 5.983 14.631 1.00 91.19 70 LEU A CA 1
ATOM 533 C C . LEU A 1 70 ? 6.776 7.422 14.662 1.00 91.19 70 LEU A C 1
ATOM 535 O O . LEU A 1 70 ? 7.550 8.334 14.934 1.00 91.19 70 LEU A O 1
ATOM 539 N N . ASN A 1 71 ? 5.488 7.627 14.349 1.00 87.75 71 ASN A N 1
ATOM 540 C CA . ASN A 1 71 ? 4.828 8.938 14.284 1.00 87.75 71 ASN A CA 1
ATOM 541 C C . ASN A 1 71 ? 5.601 9.974 13.450 1.00 87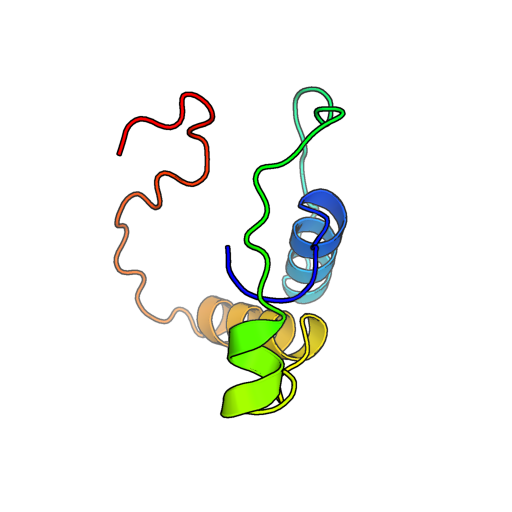.75 71 ASN A C 1
ATOM 543 O O . ASN A 1 71 ? 5.521 11.176 13.695 1.00 87.75 71 ASN A O 1
ATOM 547 N N . LYS A 1 72 ? 6.365 9.501 12.458 1.00 88.31 72 LYS A N 1
ATOM 548 C CA . LYS A 1 72 ? 7.100 10.359 11.534 1.00 88.31 72 LYS A CA 1
ATOM 549 C C . LYS A 1 72 ? 6.178 10.784 10.393 1.00 88.31 72 LYS A C 1
ATOM 551 O O . LYS A 1 72 ? 5.414 9.947 9.904 1.00 88.31 72 LYS A O 1
ATOM 556 N N . PRO A 1 73 ? 6.254 12.048 9.948 1.00 83.75 73 PRO A N 1
ATOM 557 C CA . PRO A 1 73 ? 5.539 12.479 8.758 1.00 83.75 73 PRO A CA 1
ATOM 558 C C . PRO A 1 73 ? 5.997 11.644 7.559 1.00 83.75 73 PRO A C 1
ATOM 560 O O . PRO A 1 7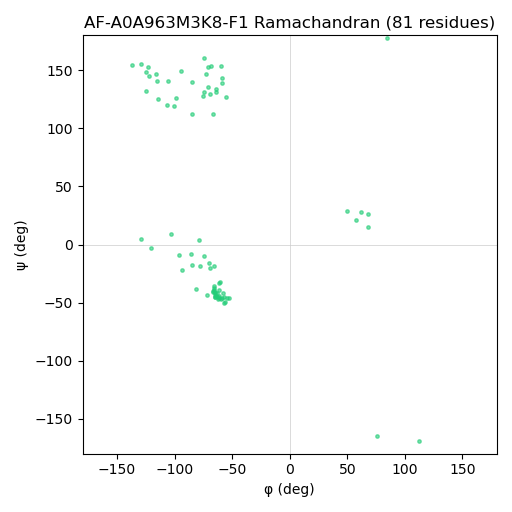3 ? 7.181 11.336 7.421 1.00 83.75 73 PRO A O 1
ATOM 563 N N . THR A 1 74 ? 5.045 11.250 6.715 1.00 80.44 74 THR A N 1
ATOM 564 C CA . THR A 1 74 ? 5.325 10.421 5.534 1.00 80.44 74 THR A CA 1
ATOM 565 C C . THR A 1 74 ? 5.549 11.248 4.270 1.00 80.44 74 THR A C 1
ATOM 567 O O . THR A 1 74 ? 6.198 10.765 3.347 1.00 80.44 74 THR A O 1
ATOM 570 N N . HIS A 1 75 ? 5.041 12.489 4.247 1.00 79.19 75 HIS A N 1
ATOM 571 C CA . HIS A 1 75 ? 5.128 13.429 3.126 1.00 79.19 75 HIS A CA 1
ATOM 572 C C . HIS A 1 75 ? 4.523 12.886 1.810 1.00 79.19 75 HIS A C 1
ATOM 574 O O . HIS A 1 75 ? 4.848 13.355 0.717 1.00 79.19 75 HIS A O 1
ATOM 580 N N . PHE A 1 76 ? 3.636 11.883 1.894 1.00 76.94 76 PHE A N 1
ATOM 581 C CA . PHE A 1 76 ? 2.962 11.283 0.733 1.00 76.94 76 PHE A CA 1
ATOM 582 C C . PHE A 1 76 ? 1.860 12.174 0.139 1.00 76.94 76 PHE A C 1
ATOM 584 O O . PHE A 1 76 ? 1.344 11.886 -0.940 1.00 76.94 76 PHE A O 1
ATOM 591 N N . GLU A 1 77 ? 1.497 13.249 0.829 1.00 76.00 77 GLU A N 1
ATOM 592 C CA . GLU A 1 77 ? 0.548 14.267 0.392 1.00 76.00 77 GLU A CA 1
ATOM 593 C C . GLU A 1 77 ? 1.139 15.269 -0.613 1.00 76.00 77 GLU A C 1
ATOM 595 O O . GLU A 1 77 ? 0.384 15.933 -1.328 1.00 76.00 77 GLU A O 1
ATOM 600 N N . ALA A 1 78 ? 2.470 15.378 -0.701 1.00 80.56 78 ALA A N 1
ATOM 601 C CA . ALA A 1 78 ? 3.130 16.332 -1.583 1.00 80.56 78 ALA A CA 1
ATOM 602 C C . ALA A 1 78 ? 2.996 15.941 -3.064 1.00 80.56 78 ALA A C 1
ATOM 604 O O . ALA A 1 78 ? 3.174 14.788 -3.459 1.00 80.56 78 ALA A O 1
ATOM 605 N N . ARG A 1 79 ? 2.684 16.934 -3.903 1.00 76.06 79 ARG A N 1
ATOM 606 C CA . ARG A 1 79 ? 2.492 16.777 -5.359 1.00 76.06 79 ARG A CA 1
ATOM 607 C C . ARG A 1 79 ? 3.291 17.781 -6.190 1.00 76.06 79 ARG A C 1
ATOM 609 O O . ARG A 1 79 ? 3.121 17.827 -7.406 1.00 76.06 79 ARG A O 1
ATOM 616 N N . ASP A 1 80 ? 4.121 18.592 -5.544 1.00 78.31 80 ASP A N 1
ATOM 617 C CA . ASP A 1 80 ? 4.942 19.631 -6.172 1.00 78.31 80 ASP A CA 1
ATOM 618 C C . ASP A 1 80 ? 6.289 19.102 -6.691 1.00 78.31 80 ASP A C 1
ATOM 620 O O . ASP A 1 80 ? 7.006 19.821 -7.387 1.00 78.31 80 ASP A O 1
ATOM 624 N N . GLY A 1 81 ? 6.616 17.844 -6.377 1.00 67.06 81 GLY A N 1
ATOM 625 C CA . GLY A 1 81 ? 7.855 17.195 -6.789 1.00 67.06 81 GLY A CA 1
ATOM 626 C C . GLY A 1 81 ? 9.105 17.776 -6.128 1.00 67.06 81 GLY A C 1
ATOM 627 O O . GLY A 1 81 ? 10.204 17.532 -6.627 1.00 67.06 81 GLY A O 1
ATOM 628 N N . LYS A 1 82 ? 8.955 18.560 -5.052 1.00 62.91 82 LYS A N 1
ATOM 629 C CA . LYS A 1 82 ? 10.068 19.084 -4.256 1.00 62.91 82 LYS A CA 1
ATOM 630 C C . LYS A 1 82 ? 10.206 18.217 -3.006 1.00 62.91 82 LYS A C 1
ATOM 632 O O . LYS A 1 82 ? 9.268 18.106 -2.221 1.00 62.91 82 LYS A O 1
ATOM 637 N N . TYR A 1 83 ? 11.363 17.583 -2.857 1.00 59.75 83 TYR A N 1
ATOM 638 C CA . TYR A 1 83 ? 11.701 16.671 -1.761 1.00 59.75 83 TYR A CA 1
ATOM 639 C C . TYR A 1 83 ? 13.023 17.094 -1.131 1.00 59.75 83 TYR A C 1
ATOM 641 O O . TYR A 1 83 ? 13.872 17.626 -1.887 1.00 59.75 83 TYR A O 1
#

Mean predicted aligned error: 4.13 Å

Nearest PDB structures (foldseek):
  5u4q-assembly1_A  TM=7.279E-01  e=3.346E-01  Klebsiella pneumoniae
  1n7g-assembly1_D  TM=5.224E-01  e=6.209E+00  Arabidopsis thaliana